Protein AF-A0A848LLJ7-F1 (afdb_monomer_lite)

Foldseek 3Di:
DDDDDDDDDDPPPPPPVPPPPDDLLRLQLLLLQLVLVLCVQQVVDDDSVVSSVVSSVLLVVLCVVCDPVLSVLVSQLSVQNSVQSVVCVVVNNPDGPVVSSCVSQDDVPAGSSRPPD

Structure (mmCIF, N/CA/C/O backbone):
data_AF-A0A848LLJ7-F1
#
_entry.id   AF-A0A848LLJ7-F1
#
loop_
_atom_site.group_PDB
_atom_site.id
_atom_site.type_symbol
_atom_site.label_atom_id
_atom_site.label_alt_id
_atom_site.label_comp_id
_atom_site.label_asym_id
_atom_site.label_entity_id
_atom_site.label_seq_id
_atom_site.pdbx_PDB_ins_code
_atom_site.Cartn_x
_atom_site.Cartn_y
_atom_site.Cartn_z
_atom_site.occupancy
_atom_site.B_iso_or_equiv
_atom_site.auth_seq_id
_atom_site.auth_comp_id
_atom_site.auth_asym_id
_atom_site.auth_atom_id
_atom_site.pdbx_PDB_model_num
ATOM 1 N N . MET A 1 1 ? 14.426 -36.929 50.750 1.00 41.09 1 MET A N 1
ATOM 2 C CA . MET A 1 1 ? 13.706 -37.177 49.482 1.00 41.09 1 MET A CA 1
ATOM 3 C C . MET A 1 1 ? 13.541 -35.842 48.757 1.00 41.09 1 MET A C 1
ATOM 5 O O . MET A 1 1 ? 13.102 -34.911 49.406 1.00 41.09 1 MET A O 1
ATOM 9 N N . LYS A 1 2 ? 13.938 -35.792 47.469 1.00 42.16 2 LYS A N 1
ATOM 10 C CA . LYS A 1 2 ? 13.562 -34.847 46.378 1.00 42.16 2 LYS A CA 1
ATOM 11 C C . LYS A 1 2 ? 13.704 -33.332 46.671 1.00 42.16 2 LYS A C 1
ATOM 13 O O . LYS A 1 2 ? 12.849 -32.749 47.311 1.00 42.16 2 LYS A O 1
ATOM 18 N N . LYS A 1 3 ? 14.863 -32.716 46.391 1.00 47.28 3 LYS A N 1
ATOM 19 C CA . LYS A 1 3 ? 15.288 -32.040 45.132 1.00 47.28 3 LYS A CA 1
ATOM 20 C C . LYS A 1 3 ? 14.392 -30.857 44.717 1.00 47.28 3 LYS A C 1
ATOM 22 O O . LYS A 1 3 ? 13.294 -31.058 44.215 1.00 47.28 3 LYS A O 1
ATOM 27 N N . ASN A 1 4 ? 14.958 -29.661 44.904 1.00 49.03 4 ASN A N 1
ATOM 28 C CA . ASN A 1 4 ? 14.537 -28.356 44.394 1.00 49.03 4 ASN A CA 1
ATOM 29 C C . ASN A 1 4 ? 14.209 -28.416 42.896 1.00 49.03 4 ASN A C 1
ATOM 31 O O . ASN A 1 4 ? 15.027 -28.913 42.120 1.00 49.03 4 ASN A O 1
ATOM 35 N N . VAL A 1 5 ? 13.066 -27.861 42.494 1.00 51.00 5 VAL A N 1
ATOM 36 C CA . VAL A 1 5 ? 12.763 -27.583 41.086 1.00 51.00 5 VAL A CA 1
ATOM 37 C C . VAL A 1 5 ? 12.586 -26.080 40.931 1.00 51.00 5 VAL A C 1
ATOM 39 O O . VAL A 1 5 ? 11.576 -25.489 41.295 1.00 51.00 5 VAL A O 1
ATOM 42 N N . MET A 1 6 ? 13.664 -25.492 40.436 1.00 50.25 6 MET A N 1
ATOM 43 C CA . MET A 1 6 ? 13.787 -24.156 39.886 1.00 50.25 6 MET A CA 1
ATOM 44 C C . MET A 1 6 ? 13.022 -24.161 38.555 1.00 50.25 6 MET A C 1
ATOM 46 O O . MET A 1 6 ? 13.465 -24.802 37.606 1.00 50.25 6 MET A O 1
ATOM 50 N N . SER A 1 7 ? 11.849 -23.530 38.495 1.00 50.50 7 SER A N 1
ATOM 51 C CA . SER A 1 7 ? 11.100 -23.398 37.242 1.00 50.50 7 SER A CA 1
ATOM 52 C C . SER A 1 7 ? 11.430 -22.045 36.624 1.00 50.50 7 SER A C 1
ATOM 54 O O . SER A 1 7 ? 10.778 -21.044 36.909 1.00 50.50 7 SER A O 1
ATOM 56 N N . LEU A 1 8 ? 12.493 -22.030 35.813 1.00 50.69 8 LEU A N 1
ATOM 57 C CA . LEU A 1 8 ? 12.684 -21.022 34.775 1.00 50.69 8 LEU A CA 1
ATOM 58 C C . LEU A 1 8 ? 11.462 -21.078 33.856 1.00 50.69 8 LEU A C 1
ATOM 60 O O . LEU A 1 8 ? 11.247 -22.087 33.186 1.00 50.69 8 LEU A O 1
ATOM 64 N N . LEU A 1 9 ? 10.668 -20.014 33.828 1.00 51.59 9 LEU A N 1
ATOM 65 C CA . LEU A 1 9 ? 9.590 -19.860 32.863 1.00 51.59 9 LEU A CA 1
ATOM 66 C C . LEU A 1 9 ? 9.989 -18.809 31.831 1.00 51.59 9 LEU A C 1
ATOM 68 O O . LEU A 1 9 ? 10.115 -17.629 32.138 1.00 51.59 9 LEU A O 1
ATOM 72 N N . ALA A 1 10 ? 10.195 -19.338 30.626 1.00 47.09 10 ALA A N 1
ATOM 73 C CA . ALA A 1 10 ? 9.969 -18.729 29.325 1.00 47.09 10 ALA A CA 1
ATOM 74 C C . ALA A 1 10 ? 10.662 -17.387 29.054 1.00 47.09 10 ALA A C 1
ATOM 76 O O . ALA A 1 10 ? 10.080 -16.312 29.153 1.00 47.09 10 ALA A O 1
ATOM 77 N N . VAL A 1 11 ? 11.889 -17.497 28.544 1.00 44.69 11 VAL A N 1
ATOM 78 C CA . VAL A 1 11 ? 12.365 -16.593 27.496 1.00 44.69 11 VAL A CA 1
ATOM 79 C C . VAL A 1 11 ? 11.378 -16.726 26.332 1.00 44.69 11 VAL A C 1
ATOM 81 O O . VAL A 1 11 ? 11.450 -17.682 25.561 1.00 44.69 11 VAL A O 1
ATOM 84 N N . VAL A 1 12 ? 10.418 -15.807 26.233 1.00 50.91 12 VAL A N 1
ATOM 85 C CA . VAL A 1 12 ? 9.712 -15.562 24.976 1.00 50.91 12 VAL A CA 1
ATOM 86 C C . VAL A 1 12 ? 10.750 -14.924 24.066 1.00 50.91 12 VAL A C 1
ATOM 88 O O . VAL A 1 12 ? 11.010 -13.725 24.119 1.00 50.91 12 VAL A O 1
ATOM 91 N N . LEU A 1 13 ? 11.424 -15.774 23.295 1.00 44.22 13 LEU A N 1
ATOM 92 C CA . LEU A 1 13 ? 12.113 -15.364 22.086 1.00 44.22 13 LEU A CA 1
ATOM 93 C C . LEU A 1 13 ? 11.026 -14.818 21.161 1.00 44.22 13 LEU A C 1
ATOM 95 O O . LEU A 1 13 ? 10.420 -15.568 20.395 1.00 44.22 13 LEU A O 1
ATOM 99 N N . LEU A 1 14 ? 10.767 -13.512 21.274 1.00 45.44 14 LEU A N 1
ATOM 100 C CA . LEU A 1 14 ? 10.288 -12.683 20.177 1.00 45.44 14 LEU A CA 1
ATOM 101 C C . LEU A 1 14 ? 11.311 -12.851 19.061 1.00 45.44 14 LEU A C 1
ATOM 103 O O . LEU A 1 14 ? 12.273 -12.100 18.918 1.00 45.44 14 LEU A O 1
ATOM 107 N N . SER A 1 15 ? 11.123 -13.935 18.323 1.00 40.69 15 SER A N 1
ATOM 108 C CA . SER A 1 15 ? 11.691 -14.127 17.012 1.00 40.69 15 SER A CA 1
ATOM 109 C C . SER A 1 15 ? 10.927 -13.125 16.168 1.00 40.69 15 SER A C 1
ATOM 111 O O . SER A 1 15 ? 9.920 -13.461 15.553 1.00 40.69 15 SER A O 1
ATOM 113 N N . ALA A 1 16 ? 11.361 -11.867 16.214 1.00 43.47 16 ALA A N 1
ATOM 114 C CA . ALA A 1 16 ? 11.189 -10.961 15.103 1.00 43.47 16 ALA A CA 1
ATOM 115 C C . ALA A 1 16 ? 11.902 -11.632 13.922 1.00 43.47 16 ALA A C 1
ATOM 117 O O . ALA A 1 16 ? 13.057 -11.351 13.614 1.00 43.47 16 ALA A O 1
ATOM 118 N N . CYS A 1 17 ? 11.224 -12.604 13.312 1.00 49.19 17 CYS A N 1
ATOM 119 C CA . CYS A 1 17 ? 11.519 -13.135 11.996 1.00 49.19 17 CYS A CA 1
ATOM 120 C C . CYS A 1 17 ? 11.070 -12.071 10.990 1.00 49.19 17 CYS A C 1
ATOM 122 O O . CYS A 1 17 ? 10.249 -12.326 10.123 1.00 49.19 17 CYS A O 1
ATOM 124 N N . GLY A 1 18 ? 11.612 -10.858 11.128 1.00 44.00 18 GLY A N 1
ATOM 125 C CA . GLY A 1 18 ? 11.623 -9.868 10.068 1.00 44.00 18 GLY A CA 1
ATOM 126 C C . GLY A 1 18 ? 12.640 -10.338 9.043 1.00 44.00 18 GLY A C 1
ATOM 127 O O . GLY A 1 18 ? 13.767 -9.852 9.010 1.00 44.00 18 GLY A O 1
ATOM 128 N N . SER A 1 19 ? 12.291 -11.369 8.275 1.00 44.44 19 SER A N 1
ATOM 129 C CA . SER A 1 19 ? 12.942 -11.534 6.987 1.00 44.44 19 SER A CA 1
ATOM 130 C C . SER A 1 19 ? 12.350 -10.463 6.089 1.00 44.44 19 SER A C 1
ATOM 132 O O . SER A 1 19 ? 11.215 -10.590 5.650 1.00 44.44 19 SER A O 1
ATOM 134 N N . ASP A 1 20 ? 13.123 -9.415 5.804 1.00 58.56 20 ASP A N 1
ATOM 135 C CA . ASP A 1 20 ? 12.912 -8.517 4.658 1.00 58.56 20 ASP A CA 1
ATOM 136 C C . ASP A 1 20 ? 13.101 -9.302 3.329 1.00 58.56 20 ASP A C 1
ATOM 138 O O . ASP A 1 20 ? 13.834 -8.884 2.439 1.00 58.56 20 ASP A O 1
ATOM 142 N N . SER A 1 21 ? 12.520 -10.501 3.212 1.00 68.06 21 SER A N 1
ATOM 143 C CA . SER A 1 21 ? 12.680 -11.415 2.077 1.00 68.06 21 SER A CA 1
ATOM 144 C C . SER A 1 21 ? 11.364 -11.740 1.381 1.00 68.06 21 SER A C 1
ATOM 146 O O . SER A 1 21 ? 11.317 -12.733 0.658 1.00 68.06 21 SER A O 1
ATOM 148 N N . GLU A 1 22 ? 10.301 -10.977 1.630 1.00 85.81 22 GLU A N 1
ATOM 149 C CA . GLU A 1 22 ? 9.048 -11.194 0.907 1.00 85.81 22 GLU A CA 1
ATOM 150 C C . GLU A 1 22 ? 9.220 -10.782 -0.551 1.00 85.81 22 GLU A C 1
ATOM 152 O O . GLU A 1 22 ? 9.894 -9.802 -0.885 1.00 85.81 22 GLU A O 1
ATOM 157 N N . THR A 1 23 ? 8.604 -11.567 -1.416 1.00 93.31 23 THR A N 1
ATOM 158 C CA . THR A 1 23 ? 8.451 -11.273 -2.832 1.00 93.31 23 THR A CA 1
ATOM 159 C C . THR A 1 23 ? 7.425 -10.162 -3.045 1.00 93.31 23 THR A C 1
ATOM 161 O O . THR A 1 23 ? 6.636 -9.838 -2.159 1.00 93.31 23 THR A O 1
ATOM 164 N N . PHE A 1 24 ? 7.408 -9.585 -4.249 1.00 93.62 24 PHE A N 1
ATOM 165 C CA . PHE A 1 24 ? 6.386 -8.605 -4.619 1.00 93.62 24 PHE A CA 1
ATOM 166 C C . PHE A 1 24 ? 4.963 -9.149 -4.470 1.00 93.62 24 PHE A C 1
ATOM 168 O O . PHE A 1 24 ? 4.091 -8.443 -3.979 1.00 93.62 24 PHE A O 1
ATOM 175 N N . GLU A 1 25 ? 4.749 -10.405 -4.867 1.00 95.44 25 GLU A N 1
ATOM 176 C CA . GLU A 1 25 ? 3.452 -11.080 -4.765 1.00 95.44 25 GLU A CA 1
ATOM 177 C C . GLU A 1 25 ? 3.008 -11.175 -3.301 1.00 95.44 25 GLU A C 1
ATOM 179 O O . GLU A 1 25 ? 1.980 -10.605 -2.952 1.00 95.44 25 GLU A O 1
ATOM 184 N N . GLU A 1 26 ? 3.843 -11.740 -2.425 1.00 96.00 26 GLU A N 1
ATOM 185 C CA . GLU A 1 26 ? 3.549 -11.849 -0.986 1.00 96.00 26 GLU A CA 1
ATOM 186 C C . GLU A 1 26 ? 3.270 -10.480 -0.345 1.00 96.00 26 GLU A C 1
ATOM 188 O O . GLU A 1 26 ? 2.304 -10.312 0.396 1.00 96.00 26 GLU A O 1
ATOM 193 N N . ARG A 1 27 ? 4.074 -9.462 -0.676 1.00 95.38 27 ARG A N 1
ATOM 194 C CA . ARG A 1 27 ? 3.892 -8.105 -0.144 1.00 95.38 27 ARG A CA 1
ATOM 195 C C . ARG A 1 27 ? 2.594 -7.463 -0.638 1.00 95.38 27 ARG A C 1
ATOM 197 O O . ARG A 1 27 ? 1.943 -6.756 0.126 1.00 95.38 27 ARG A O 1
ATOM 204 N N . SER A 1 28 ? 2.220 -7.699 -1.896 1.00 95.88 28 SER A N 1
ATOM 205 C CA . SER A 1 28 ? 0.968 -7.193 -2.466 1.00 95.88 28 SER A CA 1
ATOM 206 C C . SER A 1 28 ? -0.262 -7.869 -1.860 1.00 95.88 28 SER A C 1
ATOM 208 O O . SER A 1 28 ? -1.254 -7.197 -1.588 1.00 95.88 28 SER A O 1
ATOM 210 N N . GLU A 1 29 ? -0.175 -9.170 -1.577 1.00 97.12 29 GLU A N 1
ATOM 211 C CA . GLU A 1 29 ? -1.214 -9.928 -0.878 1.00 97.12 29 GLU A CA 1
ATOM 212 C C . GLU A 1 29 ? -1.380 -9.441 0.567 1.00 97.12 29 GLU A C 1
ATOM 214 O O . GLU A 1 29 ? -2.507 -9.262 1.026 1.00 97.12 29 GLU A O 1
ATOM 219 N N . HIS A 1 30 ? -0.279 -9.159 1.272 1.00 96.75 30 HIS A N 1
ATOM 220 C CA . HIS A 1 30 ? -0.329 -8.614 2.634 1.00 96.75 30 HIS A CA 1
ATOM 221 C C . HIS A 1 30 ? -0.903 -7.193 2.659 1.00 96.75 30 HIS A C 1
ATOM 223 O O . HIS A 1 30 ? -1.730 -6.872 3.511 1.00 96.75 30 HIS A O 1
ATOM 229 N N . LEU A 1 31 ? -0.542 -6.349 1.689 1.00 96.25 31 LEU A N 1
ATOM 230 C CA . LEU A 1 31 ? -1.160 -5.032 1.536 1.00 96.25 31 LEU A CA 1
ATOM 231 C C . LEU A 1 31 ? -2.671 -5.137 1.294 1.00 96.25 31 LEU A C 1
ATOM 233 O O . LEU A 1 31 ? -3.433 -4.396 1.915 1.00 96.25 31 LEU A O 1
ATOM 237 N N . ALA A 1 32 ? -3.100 -6.051 0.420 1.00 96.12 32 ALA A N 1
ATOM 238 C CA . ALA A 1 32 ? -4.512 -6.307 0.163 1.00 96.12 32 ALA A CA 1
ATOM 239 C C . ALA A 1 32 ? -5.239 -6.755 1.439 1.00 96.12 32 ALA A C 1
ATOM 241 O O . ALA A 1 32 ? -6.270 -6.185 1.790 1.00 96.12 32 ALA A O 1
ATOM 242 N N . GLU A 1 33 ? -4.674 -7.706 2.187 1.00 96.75 33 GLU A N 1
ATOM 243 C CA . GLU A 1 33 ? -5.234 -8.151 3.467 1.00 96.75 33 GLU A CA 1
ATOM 244 C C . GLU A 1 33 ? -5.370 -6.993 4.463 1.00 96.75 33 GLU A C 1
ATOM 246 O O . GLU A 1 33 ? -6.449 -6.804 5.030 1.00 96.75 33 GLU A O 1
ATOM 251 N N . ALA A 1 34 ? -4.323 -6.181 4.638 1.00 95.38 34 ALA A N 1
ATOM 252 C CA . ALA A 1 34 ? -4.336 -5.044 5.553 1.00 95.38 34 ALA A CA 1
ATOM 253 C C . ALA A 1 34 ? -5.396 -4.001 5.156 1.00 95.38 34 ALA A C 1
ATOM 255 O O . ALA A 1 34 ? -6.249 -3.645 5.973 1.00 95.38 34 ALA A O 1
ATOM 256 N N . LEU A 1 35 ? -5.389 -3.546 3.897 1.00 93.75 35 LEU A N 1
ATOM 257 C CA . LEU A 1 35 ? -6.333 -2.546 3.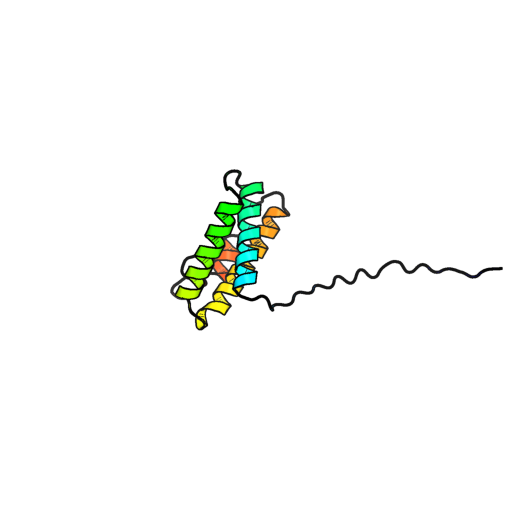384 1.00 93.75 35 LEU A CA 1
ATOM 258 C C . LEU A 1 35 ? -7.783 -3.017 3.477 1.00 93.75 35 LEU A C 1
ATOM 260 O O . LEU A 1 35 ? -8.646 -2.276 3.948 1.00 93.75 35 LEU A O 1
ATOM 264 N N . CYS A 1 3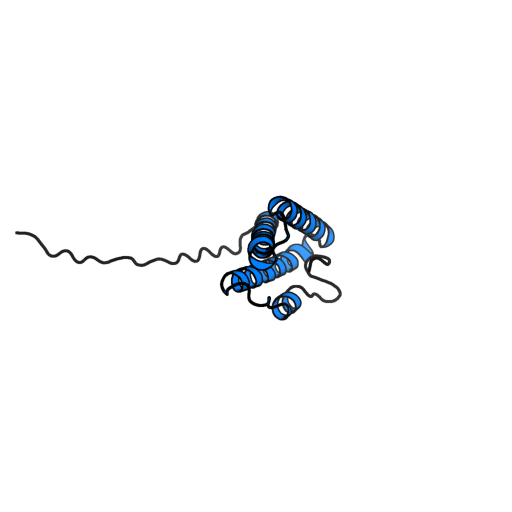6 ? -8.066 -4.242 3.040 1.00 94.62 36 CYS A N 1
ATOM 265 C CA . CYS A 1 36 ? -9.431 -4.752 2.960 1.00 94.62 36 CYS A CA 1
ATOM 266 C C . CYS A 1 36 ? -9.982 -5.128 4.337 1.00 94.62 36 CYS A C 1
ATOM 268 O O . CYS A 1 36 ? -11.168 -4.920 4.620 1.00 94.62 36 CYS A O 1
ATOM 270 N N . THR A 1 37 ? -9.116 -5.592 5.242 1.00 94.00 37 THR A N 1
ATOM 271 C CA . THR A 1 37 ? -9.458 -5.763 6.656 1.00 94.00 37 THR A CA 1
ATOM 272 C C . THR A 1 37 ? -9.789 -4.417 7.295 1.00 94.00 37 THR A C 1
ATOM 274 O O . THR A 1 37 ? -10.845 -4.286 7.917 1.00 94.00 37 THR A O 1
ATOM 277 N N . TYR A 1 38 ? -8.946 -3.401 7.093 1.00 93.12 38 TYR A N 1
ATOM 278 C CA . TYR A 1 38 ? -9.189 -2.047 7.590 1.00 93.12 38 TYR A CA 1
ATOM 279 C C . TYR A 1 38 ? -10.483 -1.452 7.027 1.00 93.12 38 TYR A C 1
ATOM 281 O O . TYR A 1 38 ? -11.316 -0.962 7.784 1.00 93.12 38 TYR A O 1
ATOM 289 N N . GLY A 1 39 ? -10.719 -1.558 5.718 1.00 92.25 39 GLY A N 1
ATOM 290 C CA . GLY A 1 39 ? -11.953 -1.099 5.078 1.00 92.25 39 GLY A CA 1
ATOM 291 C C . GLY A 1 39 ? -13.202 -1.760 5.667 1.00 92.25 39 GLY A C 1
ATOM 292 O O . GLY A 1 39 ? -14.186 -1.079 5.959 1.00 92.25 39 GLY A O 1
ATOM 293 N N . THR A 1 40 ? -13.137 -3.064 5.943 1.00 91.69 40 THR A N 1
ATOM 294 C CA . THR A 1 40 ? -14.234 -3.813 6.573 1.00 91.69 40 THR A CA 1
ATOM 295 C C . THR A 1 40 ? -14.467 -3.388 8.027 1.00 91.69 40 THR A C 1
ATOM 297 O O . THR A 1 40 ? -15.614 -3.246 8.453 1.00 91.69 40 THR A O 1
ATOM 300 N N . GLN A 1 41 ? -13.400 -3.181 8.803 1.00 90.81 41 GLN A N 1
ATOM 301 C CA . GLN A 1 41 ? -13.486 -2.865 10.234 1.00 90.81 41 GLN A CA 1
ATOM 302 C C . GLN A 1 41 ? -13.803 -1.389 10.510 1.00 90.81 41 GLN A C 1
ATOM 304 O O . GLN A 1 41 ? -14.604 -1.085 11.393 1.00 90.81 41 GLN A O 1
ATOM 309 N N . CYS A 1 42 ? -13.188 -0.488 9.749 1.00 91.00 42 CYS A N 1
ATOM 310 C CA . CYS A 1 42 ? -13.152 0.949 10.003 1.00 91.00 42 CYS A CA 1
ATOM 311 C C . CYS A 1 42 ? -13.976 1.766 8.993 1.00 91.00 42 CYS A C 1
ATOM 313 O O . CYS A 1 42 ? -14.488 2.828 9.343 1.00 91.00 42 CYS A O 1
ATOM 315 N N . GLY A 1 43 ? -14.125 1.285 7.751 1.00 78.06 43 GLY A N 1
ATOM 316 C CA . GLY A 1 43 ? -14.812 1.989 6.655 1.00 78.06 43 GLY A CA 1
ATOM 317 C C . GLY A 1 43 ? -16.252 1.531 6.383 1.00 78.06 43 GLY A C 1
ATOM 318 O O . GLY A 1 43 ? -17.053 2.303 5.866 1.00 78.06 43 GLY A O 1
ATOM 319 N N . GLY A 1 44 ? -16.606 0.300 6.761 1.00 64.44 44 GLY A N 1
ATOM 320 C CA . GLY A 1 44 ? -17.981 -0.211 6.794 1.00 64.44 44 GLY A CA 1
ATOM 321 C C . GLY A 1 44 ? -18.631 -0.588 5.453 1.00 64.44 44 GLY A C 1
ATOM 322 O O . GLY A 1 44 ? -19.802 -0.967 5.475 1.00 64.44 44 GLY A O 1
ATOM 323 N N . GLU A 1 45 ? -17.934 -0.508 4.310 1.00 58.59 45 GLU A N 1
ATOM 324 C CA . GLU A 1 45 ? -18.583 -0.632 2.985 1.00 58.59 45 GLU A CA 1
ATOM 325 C C . GLU A 1 45 ? -17.882 -1.517 1.929 1.00 58.59 45 GLU A C 1
ATOM 327 O O . GLU A 1 45 ? -18.421 -1.640 0.830 1.00 58.59 45 GLU A O 1
ATOM 332 N N . SER A 1 46 ? -16.753 -2.185 2.208 1.00 66.94 46 SER A N 1
ATOM 333 C CA . SER A 1 46 ? -16.127 -3.093 1.223 1.00 66.94 46 SER A CA 1
ATOM 334 C C . SER A 1 46 ? -16.441 -4.565 1.491 1.00 66.94 46 SER A C 1
ATOM 336 O O . SER A 1 46 ? -16.243 -5.042 2.608 1.00 66.94 46 SER A O 1
ATOM 338 N N . ASP A 1 47 ? -16.862 -5.304 0.460 1.00 89.25 47 ASP A N 1
ATOM 339 C CA . ASP A 1 47 ? -16.722 -6.763 0.464 1.00 89.25 47 ASP A CA 1
ATOM 340 C C . ASP A 1 47 ? -15.220 -7.090 0.454 1.00 89.25 47 ASP A C 1
ATOM 342 O O . ASP A 1 47 ? -14.466 -6.539 -0.353 1.00 89.25 47 ASP A O 1
ATOM 346 N N . TYR A 1 48 ? -14.777 -7.902 1.414 1.00 91.06 48 TYR A N 1
ATOM 347 C CA . TYR A 1 48 ? -13.361 -8.207 1.599 1.00 91.06 48 TYR A CA 1
ATOM 348 C C . TYR A 1 48 ? -12.772 -8.899 0.367 1.00 91.06 48 TYR A C 1
ATOM 350 O O . TYR A 1 48 ? -11.670 -8.543 -0.045 1.00 91.06 48 TYR A O 1
ATOM 358 N N . ASP A 1 49 ? -13.500 -9.852 -0.221 1.00 93.88 49 ASP A N 1
ATOM 359 C CA . ASP A 1 49 ? -12.986 -10.671 -1.319 1.00 93.88 49 ASP A CA 1
ATOM 360 C C . ASP A 1 49 ? -12.835 -9.821 -2.591 1.00 93.88 49 ASP A C 1
ATOM 362 O O . ASP A 1 49 ? -11.778 -9.842 -3.222 1.00 93.88 49 ASP A O 1
ATOM 366 N N . ASP A 1 50 ? -13.841 -8.993 -2.908 1.00 93.81 50 ASP A N 1
ATOM 367 C CA . ASP A 1 50 ? -13.783 -8.062 -4.046 1.00 93.81 50 ASP A CA 1
ATOM 368 C C . ASP A 1 50 ? -12.637 -7.048 -3.875 1.00 93.81 50 ASP A C 1
ATOM 370 O O . ASP A 1 50 ? -11.870 -6.796 -4.805 1.00 93.81 50 ASP A O 1
ATOM 374 N N . CYS A 1 51 ? -12.481 -6.492 -2.668 1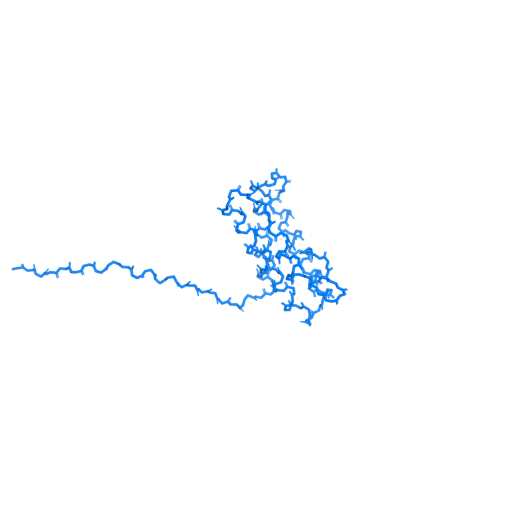.00 93.88 51 CYS A N 1
ATOM 375 C CA . CYS A 1 51 ? -11.388 -5.574 -2.355 1.00 93.88 51 CYS A CA 1
ATOM 376 C C . CYS A 1 51 ? -10.018 -6.245 -2.523 1.00 93.88 51 CYS A C 1
ATOM 378 O O . CYS A 1 51 ? -9.112 -5.663 -3.123 1.00 93.88 51 CYS A O 1
ATOM 380 N N . TYR A 1 52 ? -9.859 -7.465 -2.005 1.00 95.69 52 TYR A N 1
ATOM 381 C CA . TYR A 1 52 ? -8.586 -8.175 -2.029 1.00 95.69 52 TYR A CA 1
ATOM 382 C C . TYR A 1 52 ? -8.144 -8.454 -3.468 1.00 95.69 52 TYR A C 1
ATOM 384 O O . TYR A 1 52 ? -7.010 -8.148 -3.845 1.00 95.69 52 TYR A O 1
ATOM 392 N N . GLU A 1 53 ? -9.053 -8.983 -4.293 1.00 95.75 53 GLU A N 1
ATOM 393 C CA . GLU A 1 53 ? -8.778 -9.264 -5.703 1.00 95.75 53 GLU A CA 1
ATOM 394 C C . GLU A 1 53 ? -8.423 -7.991 -6.484 1.00 95.75 53 GLU A C 1
ATOM 396 O O . GLU A 1 53 ? -7.48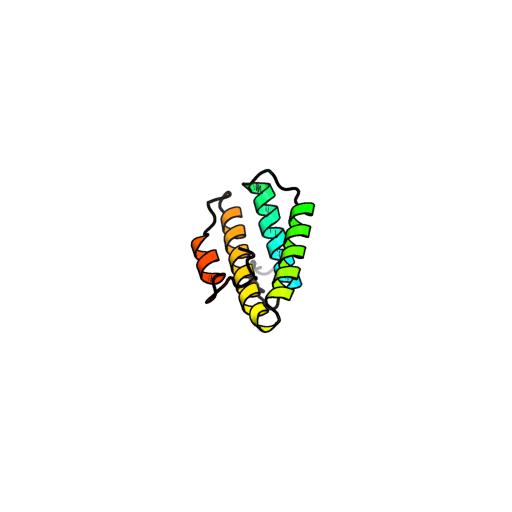8 -8.007 -7.293 1.00 95.75 53 GLU A O 1
ATOM 401 N N . ASP A 1 54 ? -9.116 -6.879 -6.221 1.00 94.31 54 ASP A N 1
ATOM 402 C CA . ASP A 1 54 ? -8.839 -5.598 -6.868 1.00 94.31 54 ASP A CA 1
ATOM 403 C C . ASP A 1 54 ? -7.467 -5.032 -6.485 1.00 94.31 54 ASP A C 1
ATOM 405 O O . ASP A 1 54 ? -6.717 -4.620 -7.373 1.00 94.31 54 ASP A O 1
ATOM 409 N N . VAL A 1 55 ? -7.087 -5.070 -5.203 1.00 94.75 55 VAL A N 1
ATOM 410 C CA . VAL A 1 55 ? -5.771 -4.580 -4.758 1.00 94.75 55 VAL A CA 1
ATOM 411 C C . VAL A 1 55 ? -4.637 -5.425 -5.337 1.00 94.75 55 VAL A C 1
ATOM 413 O O . VAL A 1 55 ? -3.664 -4.867 -5.849 1.00 94.75 55 VAL A O 1
ATOM 416 N N . VAL A 1 56 ? -4.751 -6.758 -5.318 1.00 95.69 56 VAL A N 1
ATOM 417 C CA . VAL A 1 56 ? -3.726 -7.646 -5.898 1.00 95.69 56 VAL A CA 1
ATOM 418 C C . VAL A 1 56 ? -3.595 -7.416 -7.407 1.00 95.69 56 VAL A C 1
ATOM 420 O O . VAL A 1 56 ? -2.481 -7.356 -7.940 1.00 95.69 56 VAL A O 1
ATOM 423 N N . ARG A 1 57 ? -4.720 -7.240 -8.112 1.00 95.12 57 ARG A N 1
ATOM 424 C CA . ARG A 1 57 ? -4.733 -6.917 -9.545 1.00 95.12 57 ARG A CA 1
ATOM 425 C C . ARG A 1 57 ? -4.052 -5.576 -9.821 1.00 95.12 57 ARG A C 1
ATOM 427 O O . ARG A 1 57 ? -3.176 -5.519 -10.682 1.00 95.12 57 ARG A O 1
ATOM 434 N N . ASP A 1 58 ? -4.405 -4.530 -9.082 1.00 94.44 58 ASP A N 1
ATOM 435 C CA . ASP A 1 58 ? -3.831 -3.195 -9.259 1.00 94.44 58 ASP A CA 1
ATOM 436 C C . ASP A 1 58 ? -2.326 -3.176 -8.934 1.00 94.44 58 ASP A C 1
ATOM 438 O O . ASP A 1 58 ? -1.546 -2.539 -9.642 1.00 94.44 58 ASP A O 1
ATOM 442 N N . MET A 1 59 ? -1.879 -3.934 -7.926 1.00 94.69 59 MET A N 1
ATOM 443 C CA . MET A 1 59 ? -0.455 -4.084 -7.601 1.00 94.69 59 MET A CA 1
ATOM 444 C C . MET A 1 59 ? 0.328 -4.803 -8.693 1.00 94.69 59 MET A C 1
ATOM 446 O O . MET A 1 59 ? 1.464 -4.431 -9.003 1.00 94.69 59 MET A O 1
ATOM 450 N N . LYS A 1 60 ? -0.270 -5.815 -9.323 1.00 93.88 60 LYS A N 1
ATOM 451 C CA . LYS A 1 60 ? 0.335 -6.466 -10.483 1.00 93.88 60 LYS A CA 1
ATOM 452 C C . LYS A 1 60 ? 0.496 -5.486 -11.648 1.00 93.88 60 LYS A C 1
ATOM 454 O O . LYS A 1 60 ? 1.582 -5.418 -12.227 1.00 93.88 60 LYS A O 1
ATOM 459 N N . ASP A 1 61 ? -0.538 -4.706 -11.953 1.00 93.50 61 ASP A N 1
ATOM 460 C CA . ASP A 1 61 ? -0.491 -3.686 -13.007 1.00 93.50 61 ASP A CA 1
ATOM 461 C C . ASP A 1 61 ? 0.559 -2.603 -12.683 1.00 93.50 61 ASP A C 1
ATOM 463 O O . ASP A 1 61 ? 1.331 -2.191 -13.556 1.00 93.50 61 ASP A O 1
ATOM 467 N N . ALA A 1 62 ? 0.665 -2.196 -11.412 1.00 92.25 62 ALA A N 1
ATOM 468 C CA . ALA A 1 62 ? 1.692 -1.274 -10.933 1.00 92.25 62 ALA A CA 1
ATOM 469 C C . ALA A 1 62 ? 3.102 -1.838 -11.144 1.00 92.25 62 ALA A C 1
ATOM 471 O O . ALA A 1 62 ? 3.964 -1.142 -11.687 1.00 92.25 62 ALA A O 1
ATOM 472 N N . ARG A 1 63 ? 3.336 -3.109 -10.790 1.00 92.00 63 ARG A N 1
ATOM 473 C CA . ARG A 1 63 ? 4.617 -3.794 -11.018 1.00 92.00 63 ARG A CA 1
ATOM 474 C C . ARG A 1 63 ? 5.012 -3.790 -12.492 1.00 92.00 63 ARG A C 1
ATOM 476 O O . ARG A 1 63 ? 6.156 -3.480 -12.825 1.00 92.00 63 ARG A O 1
ATOM 483 N N . GLU A 1 64 ? 4.072 -4.124 -13.375 1.00 91.69 64 GLU A N 1
ATOM 484 C CA . GLU A 1 64 ? 4.296 -4.127 -14.823 1.00 91.69 64 GLU A CA 1
ATOM 485 C C . GLU A 1 64 ? 4.639 -2.722 -15.347 1.00 91.69 64 GLU A C 1
ATOM 487 O O . GLU A 1 64 ? 5.508 -2.580 -16.211 1.00 91.69 64 GLU A O 1
ATOM 492 N N . ALA A 1 65 ? 4.012 -1.679 -14.794 1.00 90.88 65 ALA A N 1
ATOM 493 C CA . ALA A 1 65 ? 4.248 -0.290 -15.180 1.00 90.88 65 ALA A CA 1
ATOM 494 C C . ALA A 1 65 ? 5.600 0.266 -14.698 1.00 90.88 65 ALA A C 1
ATOM 496 O O . ALA A 1 65 ? 6.259 0.995 -15.445 1.00 90.88 65 ALA A O 1
ATOM 497 N N . VAL A 1 66 ? 6.027 -0.057 -13.471 1.00 89.12 66 VAL A N 1
ATOM 498 C CA . VAL A 1 66 ? 7.301 0.435 -12.909 1.00 89.12 66 VAL A CA 1
ATOM 499 C C . VAL A 1 66 ? 8.515 -0.372 -13.379 1.00 89.12 66 VAL A C 1
ATOM 501 O O . VAL A 1 66 ? 9.630 0.159 -13.432 1.00 89.12 66 VAL A O 1
ATOM 504 N N . GLY A 1 67 ? 8.306 -1.641 -13.747 1.00 88.38 67 GLY A N 1
ATOM 505 C CA . GLY A 1 67 ? 9.353 -2.581 -14.144 1.00 88.38 67 GLY A CA 1
ATOM 506 C C . GLY A 1 67 ? 10.317 -2.949 -13.007 1.00 88.38 67 GLY A C 1
ATOM 507 O O . GLY A 1 67 ? 10.230 -2.435 -11.894 1.00 88.38 67 GLY A O 1
ATOM 508 N N . GLU A 1 68 ? 11.294 -3.816 -13.297 1.00 86.69 68 GLU A N 1
ATOM 509 C CA . GLU A 1 68 ? 12.242 -4.333 -12.287 1.00 86.69 68 GLU A CA 1
ATOM 510 C C . GLU A 1 68 ? 12.979 -3.220 -11.522 1.00 86.69 68 GLU A C 1
ATOM 512 O O . GLU A 1 68 ? 13.244 -3.347 -10.333 1.00 86.69 68 GLU A O 1
ATOM 517 N N . SER A 1 69 ? 13.290 -2.097 -12.179 1.00 84.50 69 SER A N 1
ATOM 518 C CA . SER A 1 69 ? 14.005 -0.979 -11.547 1.00 84.50 69 SER A CA 1
ATOM 519 C C . SER A 1 69 ? 13.172 -0.176 -10.547 1.00 84.50 69 SER A C 1
ATOM 521 O O . SER A 1 69 ? 13.749 0.546 -9.737 1.00 84.50 69 SER A O 1
ATOM 523 N N . GLY A 1 70 ? 11.842 -0.237 -10.639 1.00 88.44 70 GLY A N 1
ATOM 524 C CA . GLY A 1 70 ? 10.933 0.433 -9.708 1.00 88.44 70 GLY A CA 1
ATOM 525 C C . GLY A 1 70 ? 10.362 -0.499 -8.639 1.00 88.44 70 GLY A C 1
ATOM 526 O O . GLY A 1 70 ? 9.758 -0.014 -7.684 1.00 88.44 70 GLY A O 1
ATOM 527 N N . GLU A 1 71 ? 10.584 -1.811 -8.769 1.00 91.50 71 GLU A N 1
ATOM 528 C CA . GLU A 1 71 ? 10.037 -2.831 -7.870 1.00 91.50 71 GLU A CA 1
ATOM 529 C C . GLU A 1 71 ? 10.446 -2.582 -6.412 1.00 91.50 71 GLU A C 1
ATOM 531 O O . GLU A 1 71 ? 9.582 -2.551 -5.541 1.00 91.50 71 GLU A O 1
ATOM 536 N N . ASP A 1 72 ? 11.724 -2.293 -6.147 1.00 91.75 72 ASP A N 1
ATOM 537 C CA . ASP A 1 72 ? 12.221 -2.023 -4.788 1.00 91.75 72 ASP A CA 1
ATOM 538 C C . ASP A 1 72 ? 11.557 -0.794 -4.145 1.00 91.75 72 ASP A C 1
ATOM 540 O O . ASP A 1 72 ? 11.233 -0.799 -2.955 1.00 91.75 72 ASP A O 1
ATOM 544 N N . ALA A 1 73 ? 11.345 0.271 -4.927 1.00 92.12 73 ALA A N 1
ATOM 545 C CA . ALA A 1 73 ? 10.683 1.478 -4.441 1.00 92.12 73 ALA A CA 1
ATOM 546 C C . ALA A 1 73 ? 9.211 1.191 -4.121 1.00 92.12 73 ALA A C 1
ATOM 548 O O . ALA A 1 73 ? 8.728 1.578 -3.057 1.00 92.12 73 ALA A O 1
ATOM 549 N N . CYS A 1 74 ? 8.518 0.460 -5.000 1.00 94.50 74 CYS A N 1
ATOM 550 C CA . CYS A 1 74 ? 7.137 0.063 -4.758 1.00 94.50 74 CYS A CA 1
ATOM 551 C C . CYS A 1 74 ? 7.023 -0.875 -3.545 1.00 94.50 74 CYS A C 1
ATOM 553 O O . CYS A 1 74 ? 6.185 -0.660 -2.678 1.00 94.50 74 CYS A O 1
ATOM 555 N N . MET A 1 75 ? 7.933 -1.841 -3.389 1.00 93.62 75 MET A N 1
ATOM 556 C CA . MET A 1 75 ? 7.999 -2.726 -2.218 1.00 93.62 75 MET A CA 1
ATOM 557 C C . MET A 1 75 ? 8.168 -1.968 -0.901 1.00 93.62 75 MET A C 1
ATOM 559 O O . MET A 1 75 ? 7.587 -2.348 0.120 1.00 93.62 75 MET A O 1
ATOM 563 N N . LYS A 1 76 ? 8.963 -0.893 -0.914 1.00 93.19 76 LYS A N 1
ATOM 564 C CA . LYS A 1 76 ? 9.159 -0.029 0.252 1.00 93.19 76 LYS A CA 1
ATOM 565 C C . LYS A 1 76 ? 7.914 0.808 0.557 1.00 93.19 76 LYS A C 1
ATOM 567 O O . LYS A 1 76 ? 7.536 0.903 1.722 1.00 93.19 76 LYS A O 1
ATOM 572 N N . CYS A 1 77 ? 7.251 1.329 -0.473 1.00 95.00 77 CYS A N 1
ATOM 573 C CA . CYS A 1 77 ? 5.959 2.005 -0.356 1.00 95.00 77 CYS A CA 1
ATOM 574 C C . CYS A 1 77 ? 4.858 1.069 0.182 1.00 95.00 77 CYS A C 1
ATOM 576 O O . CYS A 1 77 ? 4.151 1.438 1.113 1.00 95.00 77 CYS A O 1
ATOM 578 N N . MET A 1 78 ? 4.763 -0.176 -0.302 1.00 95.44 78 MET A N 1
ATOM 579 C CA . MET A 1 78 ? 3.801 -1.161 0.217 1.00 95.44 78 MET A CA 1
ATOM 580 C C . MET A 1 78 ? 4.023 -1.461 1.699 1.00 95.44 78 MET A C 1
ATOM 582 O O . MET A 1 78 ? 3.073 -1.461 2.477 1.00 95.44 78 MET A O 1
ATOM 586 N N . LYS A 1 79 ? 5.283 -1.647 2.110 1.00 95.25 79 LYS A N 1
ATOM 587 C CA . LYS A 1 79 ? 5.646 -1.806 3.527 1.00 95.25 79 LYS A CA 1
ATOM 588 C C . LYS A 1 79 ? 5.214 -0.588 4.356 1.00 95.25 79 LYS A C 1
ATOM 590 O O . LYS A 1 79 ? 4.579 -0.753 5.391 1.00 95.25 79 LYS A O 1
ATOM 595 N N . VAL A 1 80 ? 5.506 0.606 3.830 1.00 95.12 80 VAL A N 1
ATOM 596 C CA . VAL A 1 80 ? 4.883 1.904 4.141 1.00 95.12 80 VAL A CA 1
ATOM 597 C C . VAL A 1 80 ? 3.457 1.821 4.676 1.00 95.12 80 VAL A C 1
ATOM 599 O O . VAL A 1 80 ? 3.137 2.018 5.849 1.00 95.12 80 VAL A O 1
ATOM 602 N N . MET A 1 81 ? 2.604 1.517 3.703 1.00 95.19 81 MET A N 1
ATOM 603 C CA . MET A 1 81 ? 1.160 1.479 3.818 1.00 95.19 81 MET A CA 1
ATOM 604 C C . MET A 1 81 ? 0.697 0.423 4.809 1.00 95.19 81 MET A C 1
ATOM 606 O O . MET A 1 81 ? -0.097 0.754 5.683 1.00 95.19 81 MET A O 1
ATOM 610 N N . ILE A 1 82 ? 1.220 -0.805 4.717 1.00 96.25 82 ILE A N 1
ATOM 611 C CA . ILE A 1 82 ? 0.879 -1.897 5.640 1.00 96.25 82 ILE A CA 1
ATOM 612 C C . ILE A 1 82 ? 1.093 -1.443 7.084 1.00 96.25 82 ILE A C 1
ATOM 614 O O . ILE A 1 82 ? 0.165 -1.497 7.884 1.00 96.25 82 ILE A O 1
ATOM 618 N N . GLU A 1 83 ? 2.277 -0.908 7.401 1.00 96.06 83 GLU A N 1
ATOM 619 C CA . GLU A 1 83 ? 2.603 -0.473 8.762 1.00 96.06 83 GLU A CA 1
ATOM 620 C C . GLU A 1 83 ? 1.659 0.635 9.264 1.00 96.06 83 GLU A C 1
ATOM 622 O O . GLU A 1 83 ? 1.280 0.634 10.433 1.00 96.06 83 GLU A O 1
ATOM 627 N N . VAL A 1 84 ? 1.266 1.578 8.401 1.00 95.75 84 VAL A N 1
ATOM 628 C CA . VAL A 1 84 ? 0.335 2.665 8.758 1.00 95.75 84 VAL A CA 1
ATOM 629 C C . VAL A 1 84 ? -1.090 2.143 8.975 1.00 95.75 84 VAL A C 1
ATOM 631 O O . VAL A 1 84 ? -1.757 2.552 9.928 1.00 95.75 84 VAL A O 1
ATOM 634 N N . ILE A 1 85 ? -1.555 1.228 8.125 1.00 95.06 85 ILE A N 1
ATOM 635 C CA . ILE A 1 85 ? -2.900 0.645 8.196 1.00 95.06 85 ILE A CA 1
ATOM 636 C C . ILE A 1 85 ? -3.040 -0.263 9.417 1.00 95.06 85 ILE A C 1
ATOM 638 O O . ILE A 1 85 ? -4.020 -0.159 10.158 1.00 95.06 85 ILE A O 1
ATOM 642 N N . GLU A 1 86 ? -2.057 -1.131 9.656 1.00 95.25 86 GLU A N 1
ATOM 643 C CA . GLU A 1 86 ? -2.028 -2.004 10.830 1.00 95.25 86 GLU A CA 1
ATOM 644 C C . GLU A 1 86 ? -1.970 -1.172 12.114 1.00 95.25 86 GLU A C 1
ATOM 646 O O . GLU A 1 86 ? -2.746 -1.410 13.036 1.00 95.25 86 GLU A O 1
ATOM 651 N N . GLN A 1 87 ? -1.142 -0.120 12.148 1.00 96.31 87 GLN A N 1
ATOM 652 C CA . GLN A 1 87 ? -1.089 0.787 13.292 1.00 96.31 87 GLN A CA 1
ATOM 653 C C . GLN A 1 87 ? -2.435 1.478 13.553 1.00 96.31 87 GLN A C 1
ATOM 655 O O . GLN A 1 87 ? -2.834 1.609 14.708 1.00 96.31 87 GLN A O 1
ATOM 660 N N . SER A 1 88 ? -3.132 1.944 12.518 1.00 95.69 88 SER A N 1
ATOM 661 C CA . SER A 1 88 ? -4.459 2.552 12.676 1.00 95.69 88 SER A CA 1
ATOM 662 C C . SER A 1 88 ? -5.497 1.532 13.164 1.00 95.69 88 SER A C 1
ATOM 664 O O . SER A 1 88 ? -6.272 1.829 14.075 1.00 95.69 88 SER A O 1
ATOM 666 N N . SER A 1 89 ? -5.458 0.307 12.630 1.00 93.62 89 SER A N 1
ATOM 667 C CA . SER A 1 89 ? -6.327 -0.801 13.056 1.00 93.62 89 SER A CA 1
ATOM 668 C C . SER A 1 89 ? -6.129 -1.143 14.537 1.00 93.62 89 SER A C 1
ATOM 670 O O . SER A 1 89 ? -7.101 -1.305 15.271 1.00 93.62 89 SER A O 1
ATOM 672 N N . ASP A 1 90 ? -4.875 -1.182 14.996 1.00 94.94 90 ASP A N 1
ATOM 673 C CA . ASP A 1 90 ? -4.517 -1.438 16.396 1.00 94.94 90 ASP A CA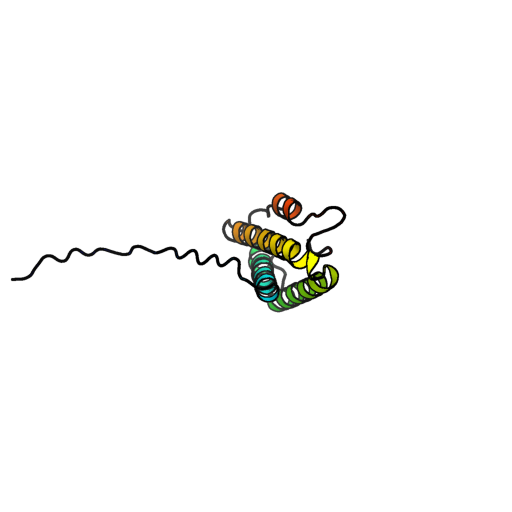 1
ATOM 674 C C . ASP A 1 90 ? -4.924 -0.298 17.347 1.00 94.94 90 ASP A C 1
ATOM 676 O O . ASP A 1 90 ? -5.062 -0.518 18.554 1.00 94.94 90 ASP A O 1
ATOM 680 N N . ASN A 1 91 ? -5.130 0.914 16.821 1.00 94.00 91 ASN A N 1
ATOM 681 C CA . ASN A 1 91 ? -5.519 2.106 17.576 1.00 94.00 91 ASN A CA 1
ATOM 682 C C . ASN A 1 91 ? -6.977 2.507 17.304 1.00 94.00 91 ASN A C 1
ATOM 684 O O . ASN A 1 91 ? -7.273 3.678 17.093 1.00 94.00 91 ASN A O 1
ATOM 688 N N . ASP A 1 92 ? -7.898 1.540 17.311 1.00 94.25 92 ASP A N 1
ATOM 689 C CA . ASP A 1 92 ? -9.347 1.779 17.205 1.00 94.25 92 ASP A CA 1
ATOM 690 C C . ASP A 1 92 ? -9.753 2.615 15.968 1.00 94.25 92 ASP A C 1
ATOM 692 O O . ASP A 1 92 ? -10.640 3.470 16.045 1.00 94.25 92 ASP A O 1
ATOM 696 N N . CYS A 1 93 ? -9.125 2.354 14.815 1.00 94.31 93 CYS A N 1
ATOM 697 C CA . CYS A 1 93 ? -9.390 3.051 13.552 1.00 94.31 93 CYS A CA 1
ATOM 698 C C . CYS A 1 93 ? -9.062 4.558 13.586 1.00 94.31 93 CYS A C 1
ATOM 700 O O . CYS A 1 93 ? -9.777 5.365 12.983 1.00 94.31 93 CYS A O 1
ATOM 702 N N . GLU A 1 94 ? -7.996 4.955 14.288 1.00 94.19 94 GLU A N 1
ATOM 703 C CA . GLU A 1 94 ? -7.459 6.323 14.234 1.00 94.19 94 GLU A CA 1
ATOM 704 C C . GLU A 1 94 ? -7.097 6.756 12.797 1.00 94.19 94 GLU A C 1
ATOM 706 O O . GLU A 1 94 ? -6.928 5.938 11.896 1.00 94.19 94 GLU A O 1
ATOM 711 N N . GLU A 1 95 ? -6.986 8.063 12.557 1.00 91.88 95 GLU A N 1
ATOM 712 C CA . GLU A 1 95 ? -6.643 8.604 11.233 1.00 91.88 95 GLU A CA 1
ATOM 713 C C . GLU A 1 95 ? -5.301 8.043 10.722 1.00 91.88 95 GLU A C 1
ATOM 715 O O . GLU A 1 95 ? -4.330 7.943 11.475 1.00 91.88 95 GLU A O 1
ATOM 720 N N . LEU A 1 96 ? -5.251 7.665 9.440 1.00 92.62 96 LEU A N 1
ATOM 721 C CA . LEU A 1 96 ? -4.040 7.137 8.808 1.00 92.62 96 LEU A CA 1
ATOM 722 C C . LEU A 1 96 ? -2.969 8.233 8.692 1.00 92.62 96 LEU A C 1
ATOM 724 O O . LEU A 1 96 ? -3.263 9.378 8.353 1.00 92.62 96 LEU A O 1
ATOM 728 N N . ASP A 1 97 ? -1.702 7.871 8.910 1.00 93.81 97 ASP A N 1
ATOM 729 C CA . ASP A 1 97 ? -0.555 8.768 8.715 1.00 93.81 97 ASP A CA 1
ATOM 730 C C . ASP A 1 97 ? -0.233 8.930 7.217 1.00 93.81 97 ASP A C 1
ATOM 732 O O . ASP A 1 97 ? 0.740 8.389 6.681 1.00 93.81 97 ASP A O 1
ATOM 736 N N . GLU A 1 98 ? -1.090 9.674 6.517 1.00 90.31 98 GLU A N 1
ATOM 737 C CA . GLU A 1 98 ? -0.968 9.937 5.079 1.00 90.31 98 GLU A CA 1
ATOM 738 C C . GLU A 1 98 ? 0.333 10.671 4.725 1.00 90.31 98 GLU A C 1
ATOM 740 O O . GLU A 1 98 ? 0.863 10.510 3.623 1.00 90.31 98 GLU A O 1
ATOM 745 N N . GLN A 1 99 ? 0.882 11.464 5.654 1.00 93.00 99 GLN A N 1
ATOM 746 C CA . GLN A 1 99 ? 2.157 12.143 5.439 1.00 93.00 99 GLN A CA 1
ATOM 747 C C . GLN A 1 99 ? 3.285 11.121 5.299 1.00 93.00 99 GLN A C 1
ATOM 749 O O . GLN A 1 99 ? 4.075 11.210 4.358 1.00 93.00 99 GLN A O 1
ATOM 754 N N . ARG A 1 100 ? 3.345 10.138 6.201 1.00 91.62 100 ARG A N 1
ATOM 755 C CA . ARG A 1 100 ? 4.360 9.085 6.166 1.00 91.62 100 ARG A CA 1
ATOM 756 C C . ARG A 1 100 ? 4.257 8.227 4.905 1.00 91.62 100 ARG A C 1
ATOM 758 O O . ARG A 1 100 ? 5.287 7.914 4.310 1.00 91.62 100 ARG A O 1
ATOM 765 N N . VAL A 1 101 ? 3.039 7.887 4.475 1.00 91.44 101 VAL A N 1
ATOM 766 C CA . VAL A 1 101 ? 2.815 7.185 3.198 1.00 91.44 101 VAL A CA 1
ATOM 767 C C . VAL A 1 101 ? 3.323 8.037 2.034 1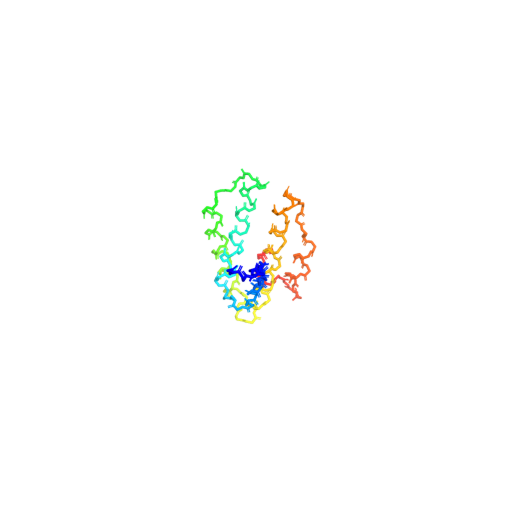.00 91.44 101 VAL A C 1
ATOM 769 O O . VAL A 1 101 ? 4.136 7.573 1.240 1.00 91.44 101 VAL A O 1
ATOM 772 N N . SER A 1 102 ? 2.937 9.313 1.976 1.00 89.69 102 SER A N 1
ATOM 773 C CA . SER A 1 102 ? 3.345 10.233 0.908 1.00 89.69 102 SER A CA 1
ATOM 774 C C . SER A 1 102 ? 4.863 10.414 0.815 1.00 89.69 102 SER A C 1
ATOM 776 O O . SER A 1 102 ? 5.416 10.407 -0.286 1.00 89.69 102 SER A O 1
ATOM 778 N N . GLU A 1 103 ? 5.556 10.544 1.948 1.00 90.56 103 GLU A N 1
ATOM 779 C CA . GLU A 1 103 ? 7.014 10.709 1.994 1.00 90.56 103 GLU A CA 1
ATOM 780 C C . GLU A 1 103 ? 7.768 9.493 1.441 1.00 90.56 103 GLU A C 1
ATOM 782 O O . GLU A 1 103 ? 8.820 9.662 0.822 1.00 90.56 103 GLU A O 1
ATOM 787 N N . GLU A 1 104 ? 7.237 8.286 1.638 1.00 90.56 104 GLU A N 1
ATOM 788 C CA . GLU A 1 104 ? 7.881 7.046 1.201 1.00 90.56 104 GLU A CA 1
ATOM 789 C C . GLU A 1 104 ? 7.459 6.623 -0.216 1.00 90.56 104 GLU A C 1
ATOM 791 O O . GLU A 1 104 ? 8.275 6.129 -0.992 1.00 90.56 104 GLU A O 1
ATOM 796 N N . CYS A 1 105 ? 6.201 6.862 -0.585 1.00 91.31 105 CYS A N 1
ATOM 797 C CA . CYS A 1 105 ? 5.651 6.498 -1.889 1.00 91.31 105 CYS A CA 1
ATOM 798 C C . CYS A 1 105 ? 5.935 7.544 -2.982 1.00 91.31 105 CYS A C 1
ATOM 800 O O . CYS A 1 105 ? 5.825 7.245 -4.171 1.00 91.31 105 CYS A O 1
ATOM 802 N N . SER A 1 106 ? 6.348 8.767 -2.636 1.00 88.94 106 SER A N 1
ATOM 803 C CA . SER A 1 106 ? 6.690 9.795 -3.629 1.00 88.94 106 SER A CA 1
ATOM 804 C C . SER A 1 106 ? 8.114 9.639 -4.170 1.00 88.94 106 SER A C 1
ATOM 806 O O . SER A 1 106 ? 9.091 9.664 -3.424 1.00 88.94 106 SER A O 1
ATOM 808 N N . ILE A 1 107 ? 8.261 9.603 -5.499 1.00 81.88 107 ILE A N 1
ATOM 809 C CA . ILE A 1 107 ? 9.564 9.624 -6.185 1.00 81.88 107 ILE A CA 1
ATOM 810 C C . ILE A 1 107 ? 9.677 10.848 -7.111 1.00 81.88 107 ILE A C 1
ATOM 812 O O . ILE A 1 107 ? 8.662 11.404 -7.538 1.00 81.88 107 ILE A O 1
ATOM 816 N N . PRO A 1 108 ? 10.892 11.310 -7.474 1.00 78.06 108 PRO A N 1
ATOM 817 C CA . PRO A 1 108 ? 11.038 12.427 -8.404 1.00 78.06 108 PRO A CA 1
ATOM 818 C C . PRO A 1 108 ? 10.329 12.158 -9.742 1.00 78.06 108 PRO A C 1
ATOM 820 O O . PRO A 1 108 ? 10.787 11.353 -10.549 1.00 78.06 108 PRO A O 1
ATOM 823 N N . GLY A 1 109 ? 9.222 12.865 -9.986 1.00 70.62 109 GLY A N 1
ATOM 824 C CA . GLY A 1 109 ? 8.436 12.745 -11.216 1.00 70.62 109 GLY A CA 1
ATOM 825 C C . GLY A 1 109 ? 7.311 11.701 -11.197 1.00 70.62 109 GLY A C 1
ATOM 826 O O . GLY A 1 109 ? 6.731 11.473 -12.256 1.00 70.62 109 GLY A O 1
ATOM 827 N N . GLY A 1 110 ? 6.972 11.095 -10.051 1.00 77.38 110 GLY A N 1
ATOM 828 C CA . GLY A 1 110 ? 5.868 10.130 -9.961 1.00 77.38 110 GLY A CA 1
ATOM 829 C C . GLY A 1 110 ? 5.639 9.542 -8.563 1.00 77.38 110 GLY A C 1
ATOM 830 O O . GLY A 1 110 ? 6.113 10.080 -7.567 1.00 77.38 110 GLY A O 1
ATOM 831 N N . ASN A 1 111 ? 4.916 8.423 -8.508 1.00 84.62 111 ASN A N 1
ATOM 832 C CA . ASN A 1 111 ? 4.743 7.587 -7.315 1.00 84.62 111 ASN A CA 1
ATOM 833 C C . ASN A 1 111 ? 5.487 6.251 -7.530 1.00 84.62 111 ASN A C 1
ATOM 835 O O . ASN A 1 111 ? 5.577 5.766 -8.663 1.00 84.62 111 ASN A O 1
ATOM 839 N N . ALA A 1 112 ? 6.044 5.697 -6.456 1.00 88.62 112 ALA A N 1
ATOM 840 C CA . ALA A 1 112 ? 6.790 4.450 -6.397 1.00 88.62 112 ALA A CA 1
ATOM 841 C C . ALA A 1 112 ? 6.036 3.250 -6.992 1.00 88.62 112 ALA A C 1
ATOM 843 O O . ALA A 1 112 ? 6.683 2.409 -7.605 1.00 88.62 112 ALA A O 1
ATOM 844 N N . CYS A 1 113 ? 4.703 3.201 -6.882 1.00 91.31 113 CYS A N 1
ATOM 845 C CA . CYS A 1 113 ? 3.844 2.141 -7.427 1.00 91.31 113 CYS A CA 1
ATOM 846 C C . CYS A 1 113 ? 2.985 2.621 -8.617 1.00 91.31 113 CYS A C 1
ATOM 848 O O . CYS A 1 113 ? 1.811 2.282 -8.736 1.00 91.31 113 CYS A O 1
ATOM 850 N N . ALA A 1 114 ? 3.548 3.457 -9.500 1.00 83.75 114 ALA A N 1
ATOM 851 C CA . ALA A 1 114 ? 2.898 3.920 -10.738 1.00 83.75 114 ALA A CA 1
ATOM 852 C C . ALA A 1 114 ? 1.508 4.574 -10.563 1.00 83.75 114 ALA A C 1
ATOM 854 O O . ALA A 1 114 ? 0.672 4.527 -11.464 1.00 83.75 114 ALA A O 1
ATOM 855 N N . GLY A 1 115 ? 1.283 5.260 -9.441 1.00 69.62 115 GLY A N 1
ATOM 856 C CA . GLY A 1 115 ? 0.045 6.002 -9.188 1.00 69.62 115 GLY A CA 1
ATOM 857 C C . GLY A 1 115 ? -0.983 5.247 -8.351 1.00 69.62 115 GLY A C 1
ATOM 858 O O . GLY A 1 115 ? -2.025 5.829 -8.053 1.00 69.62 115 GLY A O 1
ATOM 859 N N . TYR A 1 116 ? -0.675 4.018 -7.924 1.00 71.38 116 TYR A N 1
ATOM 860 C CA . TYR A 1 116 ? -1.269 3.501 -6.698 1.00 71.38 116 TYR A CA 1
ATOM 861 C C . TYR A 1 116 ? -0.812 4.395 -5.528 1.00 71.38 116 TYR A C 1
ATOM 863 O O . TYR A 1 116 ? 0.379 4.726 -5.511 1.00 71.38 116 TYR A O 1
ATOM 871 N N . PRO A 1 117 ? -1.729 4.863 -4.654 1.00 55.12 117 PRO A N 1
ATOM 872 C CA . PRO A 1 117 ? -1.407 5.755 -3.539 1.00 55.12 117 PRO A CA 1
ATOM 873 C C . PRO A 1 117 ? -0.224 5.262 -2.712 1.00 55.12 117 PRO A C 1
ATOM 875 O O . PRO A 1 117 ? -0.187 4.049 -2.432 1.00 55.12 117 PRO A O 1
#

Secondary structure (DSSP, 8-state):
-------------------S---HHHHHHHHHHHHHHHIIIIIS---HHHHHHHHHHHHHHHHHHH-HHHHHHHHHHHHHHHHHHHHHHHTTTPPP-HHHHHHHHEETTEETTBTB-

Organism: NCBI:txid394095

pLDDT: mean 82.8, std 17.96, range [40.69, 97.12]

Radius of gyration: 19.26 Å; chains: 1; bounding box: 34×50×65 Å

Sequence (117 aa):
MKKNVMSLLAVVLLSACGSDSETFEERSEHLAEALCTYGTQCGGESDYDDCYEDVVRDMKDAREAVGESGEDACMKCMKVMIEVIEQSSDNDCEELDEQRVSEECSIPGGNACAGYP

=== Feature glossary ===
Feature key, reading from the visual/contextual features back to the raw sequence:

Rendered structure images. Six rendered views show the 3D structure from the faces of a cube — i.e. along ±x, ±y, ±z. Rendering representation is drawn randomly per protein from cartoon (secondary-structure ribbons), sticks (backbone bonds), or molecular surface; coloring is either N→C rainbow (blue at the N-terminus through red at the C-terminus) or one color per chain.

Contact-map, Ramachandran, and PAE plots. The contact map is a binary N×N matrix image: pixel (i, j) is dark where Cα_i and Cα_j are within 8 Å and |i−j|>4. Because the |i−j|>4 filter removes local helical contacts, off-diagonal stripes parallel to the main diagonal indicate parallel β-sheets; stripes perpendicular to it indicate antiparallel β-sheets. The Ramachandran plot scatters every residue's (φ, ψ) pair against the sterically allowed regions. The PAE heatmap renders the predicted-aligned-error matrix.

InterPro / GO / CATH / organism. Database cross-references. InterPro integrates a dozen domain/family signature databases into unified entries with residue-range hits. GO terms attach function/process/location labels with evidence codes. CATH codes position the fold in a four-level structural taxonomy. Organism is the NCBI-taxonomy species name.

Nearest PDB structures. The Foldseek neighbor list gives the closest experimentally determined structures in the PDB, ranked by structural alignment. TM-score near 1 means near-identical fold; near 0.3 means only rough topology match. This is how one finds what a novel AlphaFold prediction most resembles in the solved-structure universe.

Predicted aligned error. PAE(i, j) answers: if I align the predicted and true structures on residue i, how far off (in Å) do I expect residue j to be? A block-diagonal PAE matrix with low values on the blocks and high values off-diagonal is the signature of a multi-domain protein with confidently predicted domains but uncertain inter-domain orientation.

Solvent-accessible surface area. Accessible surface area quantifies burial. A residue with SASA near zero is packed into the hydrophobic core; one with SASA >100 Å² sits on the surface. Computed here via the Shrake–Rupley numerical algorithm with a 1.4 Å probe.

B-factor. B-factor (Debye–Waller factor) reflects atomic displacement in the crystal lattice. It is an experimental observable (units Å²), not a prediction; low values mean the atom is pinned down, high values mean it moves or is heterogeneous across the crystal.

pLDDT. For AlphaFold models, the B-factor field carries pLDDT — the model's own estimate of local accuracy on a 0–100 scale. Regions with pLDDT<50 should be treated as essentially unmodeled; they often correspond to intrinsically disordered segments.

Backbone torsions (φ/ψ). φ (phi) and ψ (psi) are the two rotatable backbone dihedrals per residue: φ is the C(i-1)–N–Cα–C torsion, ψ is the N–Cα–C–N(i+1) torsion, both in degrees on (−180°, 180°]. α-helical residues cluster near (−60°, −45°); β-strand residues near (−120°, +130°). A Ramachandran plot is simply a scatter of (φ, ψ) for every residue.

Radius of gyration, Cα contacts, bounding box. Radius of gyration (Rg) is the root-mean-square distance of Cα atoms from their centroid — a single number for overall size and compactness. A globular domain of N residues has Rg ≈ 2.2·N^0.38 Å; an extended or disordered chain has a much larger Rg. The Cα contact count is the number of residue pairs whose Cα atoms are within 8 Å and are more than four positions apart in sequence — a standard proxy for tertiary packing density. The bounding box is the smallest axis-aligned box enclosing all Cα atoms.

Secondary structure (3-state, P-SEA). Three-state secondary structure (P-SEA) collapses the eight DSSP classes into helix (a), strand (b), and coil (c). P-SEA assigns these from Cα geometry alone — distances and angles — without requiring backbone oxygens, so it works on any Cα trace.

Secondary structure (8-state, DSSP). DSSP 8-state secondary structure assigns each residue one of H (α-helix), G (3₁₀-helix), I (π-helix), E (extended β-strand), B (isolated β-bridge), T (hydrogen-bonded turn), S (bend), or '-' (coil). The assignment is computed from backbone hydrogen-bond geometry via the Kabsch–Sander algorithm.

Foldseek 3Di. A 3Di character summarizes, for each residue, the relative orientation of the Cα frame of its nearest spatial neighbor. Because it encodes fold topology rather than chemistry, 3Di alignments detect remote structural similarity that sequence alignment misses.

mmCIF coordinates. The mmCIF block holds the 3D Cartesian coordinates of each backbone atom (N, Cα, C, O) in ångströms. mmCIF is the PDB's canonical archive format — a tagged-loop text representation of the atomic model.

Sequence. Sequence gives the chain of amino acids in standard one-letter code (A=alanine, C=cysteine, …, Y=tyrosine), read N→C. It is the only feature that is directly encoded by the gene; all structural features are derived from the folded form of this sequence.